Protein AF-A0A3D2F8R1-F1 (afdb_monomer_lite)

Structure (mmCIF, N/CA/C/O backbone):
data_AF-A0A3D2F8R1-F1
#
_entry.id   AF-A0A3D2F8R1-F1
#
loop_
_atom_site.group_P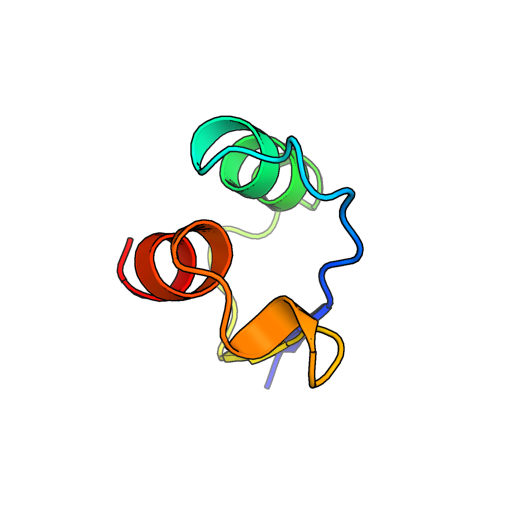DB
_atom_site.id
_atom_site.type_symbol
_atom_site.label_atom_id
_atom_site.label_alt_id
_atom_site.label_comp_id
_atom_site.label_asym_id
_atom_site.label_entity_id
_atom_site.label_seq_id
_atom_site.pdbx_PDB_ins_code
_atom_site.Cartn_x
_atom_site.Cartn_y
_atom_site.Cartn_z
_atom_site.occupancy
_atom_site.B_iso_or_equiv
_atom_site.auth_seq_id
_atom_site.auth_comp_id
_atom_site.auth_asym_id
_atom_site.auth_atom_id
_atom_site.pdbx_PDB_model_num
ATOM 1 N N . MET A 1 1 ? -16.807 -6.498 4.279 1.00 83.94 1 MET A N 1
ATOM 2 C CA . MET A 1 1 ? -15.428 -6.575 3.779 1.00 83.94 1 MET A CA 1
ATOM 3 C C . MET A 1 1 ? -15.189 -5.393 2.855 1.00 83.94 1 MET A C 1
ATOM 5 O O . MET A 1 1 ? -15.846 -5.316 1.823 1.00 83.94 1 MET A O 1
ATOM 9 N N . ILE A 1 2 ? -14.332 -4.460 3.249 1.00 94.81 2 ILE A N 1
ATOM 10 C CA . ILE A 1 2 ? -13.934 -3.276 2.488 1.00 94.81 2 ILE A CA 1
ATOM 11 C C . ILE A 1 2 ? -12.507 -3.487 1.991 1.00 94.81 2 ILE A C 1
ATOM 13 O O . ILE A 1 2 ? -11.632 -3.878 2.760 1.00 94.81 2 ILE A O 1
ATOM 17 N N . VAL A 1 3 ? -12.281 -3.222 0.705 1.00 96.25 3 VAL A N 1
ATOM 18 C CA . VAL A 1 3 ? -10.965 -3.336 0.070 1.00 96.25 3 VAL A CA 1
ATOM 19 C C . VAL A 1 3 ? -10.593 -1.992 -0.541 1.00 96.25 3 VAL A C 1
ATOM 21 O O . VAL A 1 3 ? -11.344 -1.470 -1.364 1.00 96.25 3 VAL A O 1
ATOM 24 N N . ALA A 1 4 ? -9.440 -1.437 -0.165 1.00 96.56 4 ALA A N 1
ATOM 25 C CA . ALA A 1 4 ? -8.929 -0.203 -0.762 1.00 96.56 4 ALA A CA 1
ATOM 26 C C . ALA A 1 4 ? -8.057 -0.512 -1.988 1.00 96.56 4 ALA A C 1
ATOM 28 O O . ALA A 1 4 ? -7.016 -1.161 -1.885 1.00 96.56 4 ALA A O 1
ATOM 29 N N . GLY A 1 5 ? -8.488 -0.047 -3.162 1.00 96.56 5 GLY A N 1
ATOM 30 C CA . GLY A 1 5 ? -7.730 -0.168 -4.406 1.00 96.56 5 GLY A CA 1
ATOM 31 C C . GLY A 1 5 ? -6.764 1.002 -4.601 1.00 96.56 5 GLY A C 1
ATOM 32 O O . GLY A 1 5 ? -7.187 2.154 -4.604 1.00 96.56 5 GLY A O 1
ATOM 33 N N . PHE A 1 6 ? -5.484 0.712 -4.828 1.00 97.31 6 PHE A N 1
ATOM 34 C CA . PHE A 1 6 ? -4.436 1.712 -5.029 1.00 97.31 6 PHE A CA 1
ATOM 35 C C . PHE A 1 6 ? -3.925 1.723 -6.469 1.00 97.31 6 PHE A C 1
ATOM 37 O O . PHE A 1 6 ? -3.393 0.733 -6.978 1.00 97.31 6 PHE A O 1
ATOM 44 N N . GLY A 1 7 ? -4.010 2.890 -7.105 1.00 96.38 7 GLY A N 1
ATOM 45 C CA . GLY A 1 7 ? -3.331 3.200 -8.358 1.00 96.38 7 GLY A CA 1
ATOM 46 C C . GLY A 1 7 ? -2.262 4.262 -8.127 1.00 96.38 7 GLY A C 1
ATOM 47 O O . GLY A 1 7 ? -2.580 5.378 -7.738 1.00 96.38 7 GLY A O 1
ATOM 48 N N . PHE A 1 8 ? -0.996 3.934 -8.385 1.00 96.88 8 PHE A N 1
ATOM 49 C CA . PHE A 1 8 ? 0.120 4.856 -8.156 1.00 96.88 8 PHE A CA 1
ATOM 50 C C . PHE A 1 8 ? 1.198 4.766 -9.250 1.00 96.88 8 PHE A C 1
ATOM 52 O O . PHE A 1 8 ? 1.188 3.854 -10.087 1.00 96.88 8 PHE A O 1
ATOM 59 N N . ARG A 1 9 ? 2.099 5.755 -9.280 1.00 94.94 9 ARG A N 1
ATOM 60 C CA . ARG A 1 9 ? 3.274 5.828 -10.172 1.00 94.94 9 ARG A CA 1
ATOM 61 C C . ARG A 1 9 ? 4.513 5.281 -9.457 1.00 94.94 9 ARG A C 1
ATOM 63 O O . ARG A 1 9 ? 4.540 5.238 -8.237 1.00 94.94 9 ARG A O 1
ATOM 70 N N . GLY A 1 10 ? 5.562 4.924 -10.202 1.00 91.44 10 GLY A N 1
ATOM 71 C CA . GLY A 1 10 ? 6.781 4.320 -9.634 1.00 91.44 10 GLY A CA 1
ATOM 72 C C . GLY A 1 10 ? 7.553 5.177 -8.618 1.00 91.44 10 GLY A C 1
ATOM 73 O O . GLY A 1 10 ? 8.415 4.651 -7.932 1.00 91.44 10 GLY A O 1
ATOM 74 N N . CYS A 1 11 ? 7.243 6.471 -8.500 1.00 92.81 11 CYS A N 1
ATOM 75 C CA . CYS A 1 11 ? 7.812 7.379 -7.500 1.00 92.81 11 CYS A CA 1
ATOM 76 C C . CYS A 1 11 ? 6.976 7.504 -6.212 1.00 92.81 11 CYS A C 1
ATOM 78 O O . CYS A 1 11 ? 7.268 8.369 -5.390 1.00 92.81 11 CYS A O 1
ATOM 80 N N . ALA A 1 12 ? 5.921 6.700 -6.046 1.00 96.31 12 ALA A N 1
ATOM 81 C CA . ALA A 1 12 ? 5.123 6.719 -4.827 1.00 96.31 12 ALA A CA 1
ATOM 82 C C . ALA A 1 12 ? 5.960 6.315 -3.608 1.00 96.31 12 ALA A C 1
ATOM 84 O O . ALA A 1 12 ? 6.836 5.453 -3.692 1.00 96.31 12 ALA A O 1
ATOM 85 N N . THR A 1 13 ? 5.650 6.930 -2.474 1.00 96.69 13 THR A N 1
ATOM 86 C CA . THR A 1 13 ? 6.226 6.643 -1.156 1.00 96.69 13 THR A CA 1
ATOM 87 C C . THR A 1 13 ? 5.136 6.143 -0.211 1.00 96.69 13 THR A C 1
ATOM 89 O O . THR A 1 13 ? 3.950 6.350 -0.478 1.00 96.69 13 THR A O 1
ATOM 92 N N . ILE A 1 14 ? 5.523 5.533 0.913 1.00 96.94 14 ILE A N 1
ATOM 93 C CA . ILE A 1 14 ? 4.573 5.102 1.952 1.00 96.94 14 ILE A CA 1
ATOM 94 C C . ILE A 1 14 ? 3.718 6.293 2.406 1.00 96.94 14 ILE A C 1
ATOM 96 O O . ILE A 1 14 ? 2.498 6.207 2.354 1.00 96.94 14 ILE A O 1
ATOM 100 N N . ASP A 1 15 ? 4.337 7.439 2.704 1.00 97.25 15 ASP A N 1
ATOM 101 C CA . ASP A 1 15 ? 3.625 8.657 3.120 1.00 97.25 15 ASP A CA 1
ATOM 102 C C . ASP A 1 15 ? 2.571 9.110 2.101 1.00 97.25 15 ASP A C 1
ATOM 104 O O . ASP A 1 15 ? 1.470 9.512 2.477 1.00 97.25 15 ASP A O 1
ATOM 108 N N . SER A 1 16 ? 2.872 9.009 0.801 1.00 97.06 16 SER A N 1
ATOM 109 C CA . SER A 1 16 ? 1.914 9.370 -0.250 1.00 97.06 16 SER A CA 1
ATOM 110 C C . SER A 1 16 ? 0.719 8.410 -0.318 1.00 97.06 16 SER A C 1
ATOM 112 O O . SER A 1 16 ? -0.404 8.853 -0.555 1.00 97.06 16 SER A O 1
ATOM 114 N N . LEU A 1 17 ? 0.940 7.111 -0.074 1.00 97.00 17 LEU A N 1
ATOM 115 C CA . LEU A 1 17 ? -0.125 6.105 -0.029 1.00 97.00 17 LEU A CA 1
ATOM 116 C C . LEU A 1 17 ? -0.978 6.270 1.235 1.00 97.00 17 LEU A C 1
ATOM 118 O O . LEU A 1 17 ? -2.204 6.255 1.141 1.00 97.00 17 LEU A O 1
ATOM 122 N N . THR A 1 18 ? -0.348 6.513 2.386 1.00 96.00 18 THR A N 1
ATOM 123 C CA . THR A 1 18 ? -1.026 6.802 3.657 1.00 96.00 18 THR A CA 1
ATOM 124 C C . THR A 1 18 ? -1.872 8.065 3.561 1.00 96.00 18 THR A C 1
ATOM 126 O O . THR A 1 18 ? -3.032 8.059 3.970 1.00 96.00 18 THR A O 1
ATOM 129 N N . SER A 1 19 ? -1.332 9.132 2.965 1.00 96.31 19 SER A N 1
ATOM 130 C CA . SER A 1 19 ? -2.081 10.367 2.728 1.00 96.31 19 SER A CA 1
ATOM 131 C C . SER A 1 19 ? -3.296 10.104 1.836 1.00 96.31 19 SER A C 1
ATOM 133 O O . SER A 1 19 ? -4.412 10.434 2.232 1.00 96.31 19 SER A O 1
ATOM 135 N N . ALA A 1 20 ? -3.124 9.410 0.705 1.00 96.19 20 ALA A N 1
ATOM 136 C CA . ALA A 1 20 ? -4.240 9.051 -0.171 1.00 96.19 20 ALA A CA 1
ATOM 137 C C . ALA A 1 20 ? -5.305 8.187 0.533 1.00 96.19 20 ALA A C 1
ATOM 139 O O . ALA A 1 20 ? -6.497 8.361 0.285 1.00 96.19 20 ALA A O 1
ATOM 140 N N . PHE A 1 21 ? -4.896 7.279 1.424 1.00 96.56 21 PHE A N 1
ATOM 141 C CA . PHE A 1 21 ? -5.824 6.485 2.227 1.00 96.56 21 PHE A CA 1
ATOM 142 C C . PHE A 1 21 ? -6.602 7.348 3.227 1.00 96.56 21 PHE A C 1
ATOM 144 O O . PHE A 1 21 ? -7.819 7.203 3.337 1.00 96.56 21 PHE A O 1
ATOM 151 N N . SER A 1 22 ? -5.933 8.286 3.906 1.00 95.19 22 SER A N 1
ATOM 152 C CA . SER A 1 22 ? -6.573 9.165 4.893 1.00 95.19 22 SER A CA 1
ATOM 153 C C . SER A 1 22 ? -7.664 10.062 4.296 1.00 95.19 22 SER A C 1
ATOM 155 O O . SER A 1 22 ? -8.684 10.291 4.942 1.00 95.19 22 SER A O 1
ATOM 157 N N . GLU A 1 23 ? -7.520 10.472 3.032 1.00 96.56 23 GLU A N 1
ATOM 158 C CA . GLU A 1 23 ? -8.530 11.260 2.306 1.00 96.56 23 GLU A CA 1
ATOM 159 C C . GLU A 1 23 ? -9.847 10.497 2.076 1.00 96.56 23 GLU A C 1
ATOM 161 O O . GLU A 1 23 ? -10.884 11.102 1.811 1.00 96.56 23 GLU A O 1
ATOM 166 N N . THR A 1 24 ? -9.852 9.165 2.206 1.00 94.44 24 THR A N 1
ATOM 167 C CA . THR A 1 24 ? -11.093 8.374 2.122 1.00 94.44 24 THR A CA 1
ATOM 168 C C . THR A 1 24 ? -11.993 8.545 3.350 1.00 94.44 24 THR A C 1
ATOM 170 O O . THR A 1 24 ? -13.156 8.141 3.317 1.00 94.44 24 THR A O 1
ATOM 173 N N . GLY A 1 25 ? -11.463 9.101 4.447 1.00 93.94 25 GLY A N 1
ATOM 174 C CA . GLY A 1 25 ? -12.146 9.195 5.739 1.00 93.94 25 GLY A CA 1
ATOM 175 C C . GLY A 1 25 ? -12.307 7.853 6.461 1.00 93.94 25 GLY A C 1
ATOM 176 O O . GLY A 1 25 ? -12.910 7.805 7.533 1.00 93.94 25 GLY A O 1
ATOM 177 N N . LEU A 1 26 ? -11.778 6.760 5.902 1.00 91.88 26 LEU A N 1
ATOM 178 C CA . LEU A 1 26 ? -11.774 5.448 6.536 1.00 91.88 26 LEU A CA 1
ATOM 179 C C . LEU A 1 26 ? -10.539 5.295 7.423 1.00 91.88 26 LEU A C 1
ATOM 181 O O . LEU A 1 26 ? -9.425 5.626 7.031 1.00 91.88 26 LEU A O 1
ATOM 185 N N . SER A 1 27 ? -10.736 4.746 8.620 1.00 87.38 27 SER A N 1
ATOM 186 C CA . SER A 1 27 ? -9.635 4.445 9.546 1.00 87.38 27 SER A CA 1
ATOM 187 C C . SER A 1 27 ? -9.059 3.042 9.357 1.00 87.38 27 SER A C 1
ATOM 189 O O . SER A 1 27 ? -7.957 2.773 9.820 1.00 87.38 27 SER A O 1
ATOM 191 N N . ALA A 1 28 ? -9.803 2.139 8.711 1.00 91.81 28 ALA A N 1
ATOM 192 C CA . ALA A 1 28 ? -9.392 0.760 8.482 1.00 91.81 28 ALA A CA 1
ATOM 193 C C . ALA A 1 28 ? -10.126 0.1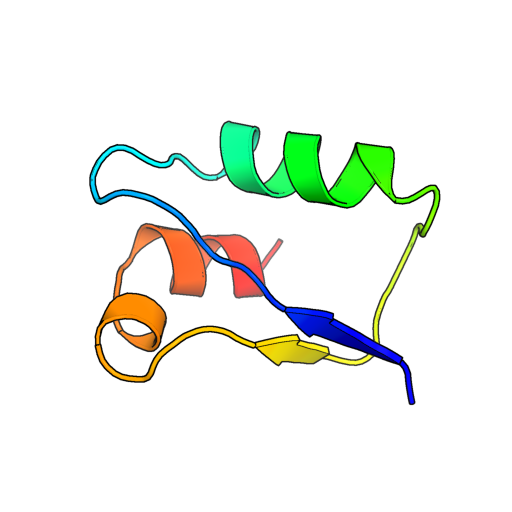53 7.281 1.00 91.81 28 ALA A C 1
ATOM 195 O O . ALA A 1 28 ? -11.259 0.527 6.966 1.00 91.81 28 ALA A O 1
ATOM 196 N N . VAL A 1 29 ? -9.477 -0.817 6.647 1.00 95.06 29 VAL A N 1
ATOM 197 C CA . VAL A 1 29 ? -10.038 -1.688 5.610 1.00 95.06 29 VAL A CA 1
ATOM 198 C C . VAL A 1 29 ? -9.586 -3.117 5.878 1.00 95.06 29 VAL A C 1
ATOM 200 O O . VAL A 1 29 ? -8.572 -3.336 6.533 1.00 95.06 29 VAL A O 1
ATOM 203 N N . ASP A 1 30 ? -10.332 -4.092 5.372 1.00 96.44 30 ASP A N 1
ATOM 204 C CA . ASP A 1 30 ? -10.010 -5.506 5.580 1.00 96.44 30 ASP A CA 1
ATOM 205 C C . ASP A 1 30 ? -8.845 -5.963 4.689 1.00 96.44 30 ASP A C 1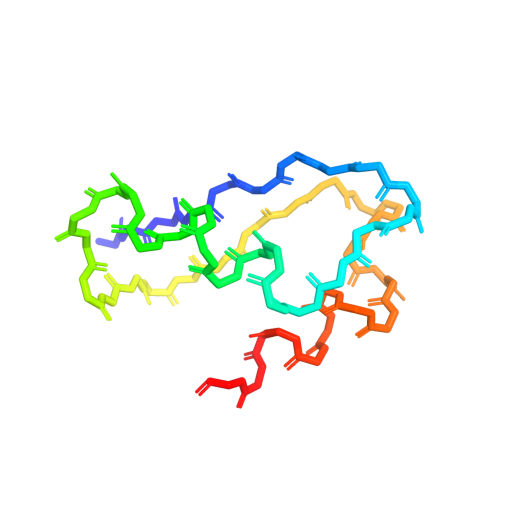
ATOM 207 O O . ASP A 1 30 ? -8.131 -6.904 5.026 1.00 96.44 30 ASP A O 1
ATOM 211 N N . ALA A 1 31 ? -8.660 -5.310 3.536 1.00 96.06 31 ALA A N 1
ATOM 212 C CA . ALA A 1 31 ? -7.546 -5.567 2.633 1.00 96.06 31 ALA A CA 1
ATOM 213 C C . ALA A 1 31 ? -7.214 -4.345 1.765 1.00 96.06 31 ALA A C 1
ATOM 215 O O . ALA A 1 31 ? -8.033 -3.445 1.561 1.00 96.06 31 ALA A O 1
ATOM 216 N N . ILE A 1 32 ? -6.019 -4.365 1.180 1.00 96.75 32 ILE A N 1
ATOM 217 C CA . ILE A 1 32 ? -5.596 -3.431 0.137 1.00 96.75 32 ILE A CA 1
ATOM 218 C C . ILE A 1 32 ? -5.294 -4.197 -1.153 1.00 96.75 32 ILE A C 1
ATOM 220 O O . ILE A 1 32 ? -4.874 -5.354 -1.118 1.00 96.75 32 ILE A O 1
ATOM 224 N N . ALA A 1 33 ? -5.511 -3.562 -2.300 1.00 97.69 33 ALA A N 1
ATOM 225 C CA . ALA A 1 33 ? -5.303 -4.167 -3.610 1.00 97.69 33 ALA A CA 1
ATOM 226 C C . ALA A 1 33 ? -4.629 -3.190 -4.577 1.00 97.69 33 ALA A C 1
ATOM 228 O O . ALA A 1 33 ? -4.827 -1.980 -4.507 1.00 97.69 33 ALA A O 1
ATOM 229 N N . THR A 1 34 ? -3.850 -3.714 -5.517 1.00 97.88 34 THR A N 1
ATOM 230 C CA . THR A 1 34 ? -3.279 -2.958 -6.639 1.00 97.88 34 THR A CA 1
ATOM 231 C C . THR A 1 34 ? -3.051 -3.903 -7.825 1.00 97.88 34 THR A C 1
ATOM 233 O O . THR A 1 34 ? -3.332 -5.098 -7.729 1.00 97.88 34 THR A O 1
ATOM 236 N N . ALA A 1 35 ? -2.572 -3.379 -8.953 1.00 97.56 35 ALA A N 1
ATOM 237 C CA . ALA A 1 35 ? -2.216 -4.188 -10.117 1.00 97.56 35 ALA A CA 1
ATOM 238 C C . ALA A 1 35 ? -1.084 -5.188 -9.789 1.00 97.56 35 ALA A C 1
ATOM 240 O O . ALA A 1 35 ? -0.243 -4.922 -8.931 1.00 97.56 35 ALA A O 1
ATOM 241 N N . GLU A 1 36 ? -1.053 -6.345 -10.456 1.00 96.75 36 GLU A N 1
ATOM 242 C CA . GLU A 1 36 ? -0.139 -7.451 -10.112 1.00 96.75 36 GLU A CA 1
ATOM 243 C C . GLU A 1 36 ? 1.353 -7.077 -10.199 1.00 96.75 36 GLU A C 1
ATOM 245 O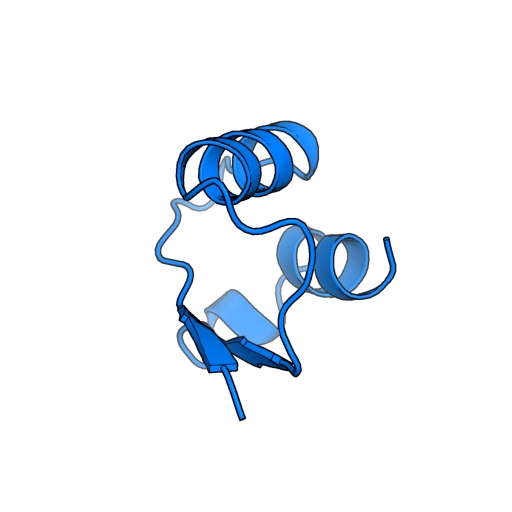 O . GLU A 1 36 ? 2.176 -7.533 -9.406 1.00 96.75 36 GLU A O 1
ATOM 250 N N . ASP A 1 37 ? 1.718 -6.228 -11.154 1.00 93.94 37 ASP A N 1
ATOM 251 C CA . ASP A 1 37 ? 3.072 -5.694 -11.304 1.00 93.94 37 ASP A CA 1
ATOM 252 C C . ASP A 1 37 ? 3.462 -4.798 -10.116 1.00 93.94 37 ASP A C 1
ATOM 254 O O . ASP A 1 37 ? 4.590 -4.849 -9.624 1.00 93.94 37 ASP A O 1
ATOM 258 N N . LYS A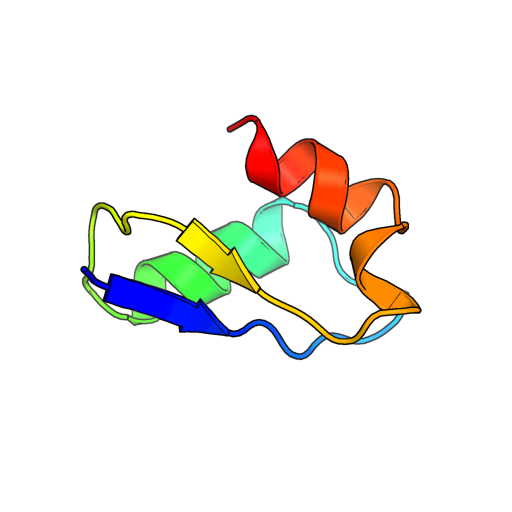 1 38 ? 2.504 -4.017 -9.612 1.00 94.94 38 LYS A N 1
ATOM 259 C CA . LYS A 1 38 ? 2.684 -3.073 -8.503 1.00 94.94 38 LYS A CA 1
ATOM 260 C C . LYS A 1 38 ? 2.614 -3.730 -7.132 1.00 94.94 38 LYS A C 1
ATOM 262 O O . LYS A 1 38 ? 3.242 -3.229 -6.199 1.00 94.94 38 LYS A O 1
ATOM 267 N N . SER A 1 39 ? 1.911 -4.854 -6.998 1.00 95.81 39 SER A N 1
ATOM 268 C CA . SER A 1 39 ? 1.761 -5.556 -5.715 1.00 95.81 39 SER A CA 1
ATOM 269 C C . SER A 1 39 ? 3.085 -6.117 -5.190 1.00 95.81 39 SER A C 1
ATOM 271 O O . SER A 1 39 ? 3.235 -6.330 -3.992 1.00 95.81 39 SER A O 1
ATOM 273 N N . LYS A 1 40 ? 4.063 -6.303 -6.084 1.00 95.25 40 LYS A N 1
ATOM 274 C CA . LYS A 1 40 ? 5.414 -6.792 -5.781 1.00 95.25 40 LYS A CA 1
ATOM 275 C C . LYS A 1 40 ? 6.399 -5.658 -5.458 1.00 95.25 40 LYS A C 1
ATOM 277 O O . LYS A 1 40 ? 7.565 -5.927 -5.177 1.00 95.25 40 LYS A O 1
ATOM 282 N N . THR A 1 41 ? 5.969 -4.394 -5.522 1.00 96.31 41 THR A N 1
ATOM 283 C CA . THR A 1 41 ? 6.848 -3.250 -5.238 1.00 96.31 41 THR A CA 1
ATOM 284 C C . THR A 1 41 ? 7.103 -3.116 -3.734 1.00 96.31 41 THR A C 1
ATOM 286 O O . THR A 1 41 ? 6.155 -3.239 -2.954 1.00 96.31 41 THR A O 1
ATOM 289 N N . PRO A 1 42 ? 8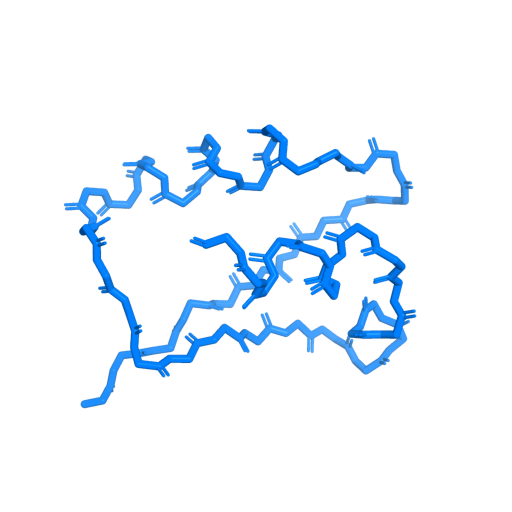.345 -2.814 -3.300 1.00 96.00 42 PRO A N 1
ATOM 290 C CA . PRO A 1 42 ? 8.656 -2.660 -1.878 1.00 96.00 42 PRO A CA 1
ATOM 291 C C . PRO A 1 42 ? 7.763 -1.634 -1.178 1.00 96.00 42 PRO A C 1
ATOM 293 O O . PRO A 1 42 ? 7.254 -1.912 -0.103 1.00 96.00 42 PRO A O 1
ATOM 296 N N . VAL A 1 43 ? 7.472 -0.500 -1.834 1.00 96.94 43 VAL A N 1
ATOM 297 C CA . VAL A 1 43 ? 6.613 0.550 -1.264 1.00 96.94 43 VAL A CA 1
ATOM 298 C C . VAL A 1 43 ? 5.214 0.045 -0.910 1.00 96.94 43 VAL A C 1
ATOM 300 O O . VAL A 1 43 ? 4.701 0.375 0.153 1.00 96.94 43 VAL A O 1
ATOM 303 N N . PHE A 1 44 ? 4.600 -0.773 -1.770 1.00 96.88 44 PHE A N 1
ATOM 304 C CA . PHE A 1 44 ? 3.250 -1.278 -1.529 1.00 96.88 44 PHE A CA 1
ATOM 305 C C . PHE A 1 44 ? 3.244 -2.409 -0.499 1.00 96.88 44 PHE A C 1
ATOM 307 O O . PHE A 1 44 ? 2.338 -2.487 0.326 1.00 96.88 44 PHE A O 1
ATOM 314 N N . ILE A 1 45 ? 4.279 -3.253 -0.508 1.00 96.38 45 ILE A N 1
ATOM 315 C CA . ILE A 1 45 ? 4.464 -4.311 0.491 1.00 96.38 45 ILE A CA 1
ATOM 316 C C . ILE A 1 45 ? 4.704 -3.715 1.881 1.00 96.38 45 ILE A C 1
ATOM 318 O O . ILE A 1 45 ? 4.171 -4.229 2.860 1.00 96.38 45 ILE A O 1
ATOM 322 N N . ASP A 1 46 ? 5.506 -2.658 1.988 1.00 96.62 46 ASP A N 1
ATOM 323 C CA . ASP A 1 46 ? 5.811 -2.026 3.272 1.00 96.62 46 ASP A CA 1
ATOM 324 C C . ASP A 1 46 ? 4.629 -1.204 3.787 1.00 96.62 46 ASP A C 1
ATOM 326 O O . ASP A 1 46 ? 4.326 -1.271 4.975 1.00 96.62 46 ASP A O 1
ATOM 330 N N . PHE A 1 47 ? 3.884 -0.546 2.896 1.00 96.38 47 PHE A N 1
ATOM 331 C CA . PHE A 1 47 ? 2.593 0.060 3.231 1.00 96.38 47 PHE A CA 1
ATOM 332 C C . PHE A 1 47 ? 1.558 -0.975 3.713 1.00 96.38 47 PHE A C 1
ATOM 334 O O . PHE A 1 47 ? 0.756 -0.682 4.585 1.00 96.38 47 PHE A O 1
ATOM 341 N N . ALA A 1 48 ? 1.587 -2.216 3.219 1.00 94.38 48 ALA A N 1
ATOM 342 C CA . ALA A 1 48 ? 0.682 -3.266 3.701 1.00 94.38 48 ALA A CA 1
ATOM 343 C C . ALA A 1 48 ? 0.953 -3.717 5.153 1.00 94.38 48 ALA A C 1
ATOM 345 O O . ALA A 1 48 ? 0.148 -4.460 5.714 1.00 94.38 48 ALA A O 1
ATOM 346 N N . LYS A 1 49 ? 2.102 -3.343 5.733 1.00 92.69 49 LYS A N 1
ATOM 347 C CA . LYS A 1 49 ? 2.531 -3.745 7.086 1.00 92.69 49 LYS A CA 1
ATOM 348 C C . LYS A 1 49 ? 2.341 -2.648 8.137 1.00 92.69 49 LYS A C 1
ATOM 350 O O . LYS A 1 49 ? 2.564 -2.938 9.312 1.00 92.69 49 LYS A O 1
ATOM 355 N N . THR A 1 50 ? 2.030 -1.418 7.723 1.00 83.56 50 THR A N 1
ATOM 356 C CA . THR A 1 50 ? 1.730 -0.294 8.627 1.00 83.56 50 THR A CA 1
ATOM 357 C C . THR A 1 50 ? 0.322 -0.409 9.175 1.00 83.56 50 THR A C 1
ATOM 359 O O . THR A 1 50 ? 0.166 -0.219 10.399 1.00 83.56 50 THR A O 1
#

Radius of gyration: 10.22 Å; chains: 1; bounding box: 24×19×21 Å

Sequence (50 aa):
MIVAGFGFRGCATIDSLTSAFSETGLSAVDAIATAEDKSKTPVFIDFAKT

pLDDT: mean 95.11, std 3.01, range [83.56, 97.88]

Foldseek 3Di:
DFEAEDDDDPPDALVNVVVVVVVVVDPDDPYYDYDPVCCPDPRNVVNRVD

Secondary structure (DSSP, 8-state):
--EEE----TT--HHHHHHHHHTTT-S--SEEE--HHHHTSHHHHHHTT-